Protein AF-A0A966DGB9-F1 (afdb_monomer_lite)

Structure (mmCIF, N/CA/C/O backbone):
data_AF-A0A966DGB9-F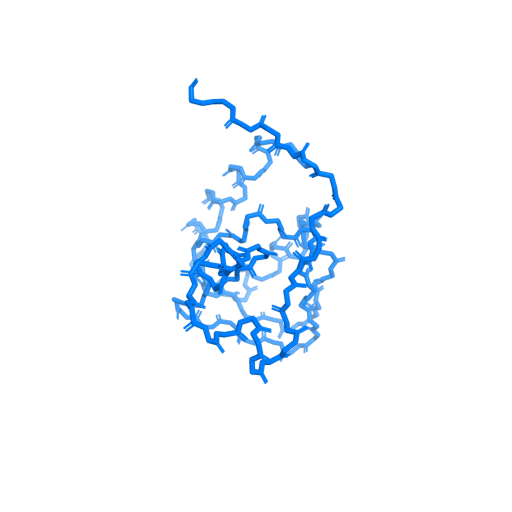1
#
_entry.id   AF-A0A966DGB9-F1
#
loop_
_atom_site.group_PDB
_atom_site.id
_atom_site.type_symbol
_atom_site.label_atom_id
_atom_site.label_alt_id
_atom_site.label_comp_id
_atom_site.label_asym_id
_atom_site.label_entity_id
_atom_site.label_seq_id
_atom_site.pdbx_PDB_ins_code
_atom_site.Cartn_x
_atom_site.Cartn_y
_atom_site.Cartn_z
_atom_site.occupancy
_atom_site.B_iso_or_equiv
_atom_site.auth_seq_id
_atom_site.auth_comp_id
_atom_site.auth_asym_id
_atom_site.auth_atom_id
_atom_site.pdbx_PDB_model_num
ATOM 1 N N . MET A 1 1 ? -5.026 14.772 -2.571 1.00 66.25 1 MET A N 1
ATOM 2 C CA . MET A 1 1 ? -4.469 14.341 -1.264 1.00 66.25 1 MET A CA 1
ATOM 3 C C . MET A 1 1 ? -3.398 15.321 -0.790 1.00 66.25 1 MET A C 1
ATOM 5 O O . MET A 1 1 ? -2.505 15.641 -1.563 1.00 66.25 1 MET A O 1
ATOM 9 N N . ASN A 1 2 ? -3.469 15.785 0.461 1.00 81.00 2 ASN A N 1
ATOM 10 C CA . ASN A 1 2 ? -2.575 16.830 0.981 1.00 81.00 2 ASN A CA 1
ATOM 11 C C . ASN A 1 2 ? -1.128 16.327 1.135 1.00 81.00 2 ASN A C 1
ATOM 13 O O . ASN A 1 2 ? -0.894 15.239 1.668 1.00 81.00 2 ASN A O 1
ATOM 17 N N . LYS A 1 3 ? -0.150 17.142 0.717 1.00 83.62 3 LYS A N 1
ATOM 18 C CA . LYS A 1 3 ? 1.288 16.804 0.752 1.00 83.62 3 LYS A CA 1
ATOM 19 C C . LYS A 1 3 ? 1.784 16.502 2.174 1.00 83.62 3 LYS A C 1
ATOM 21 O O . LYS A 1 3 ? 2.544 15.557 2.367 1.00 83.62 3 LYS A O 1
ATOM 26 N N . LEU A 1 4 ? 1.265 17.228 3.168 1.00 88.44 4 LEU A N 1
ATOM 27 C CA . LEU A 1 4 ? 1.553 17.007 4.589 1.00 88.44 4 LEU A CA 1
ATOM 28 C C . LEU A 1 4 ? 1.094 15.621 5.072 1.00 88.44 4 LEU A C 1
ATOM 30 O O . LEU A 1 4 ? 1.855 14.914 5.724 1.00 88.44 4 LEU A O 1
ATOM 34 N N . LYS A 1 5 ? -0.112 15.185 4.679 1.00 87.56 5 LYS A N 1
ATOM 35 C CA . LYS A 1 5 ? -0.643 13.859 5.033 1.00 87.56 5 LYS A CA 1
ATOM 36 C C . LYS A 1 5 ? 0.253 12.744 4.486 1.00 87.56 5 LYS A C 1
ATOM 38 O O . LYS A 1 5 ? 0.629 11.851 5.237 1.00 87.56 5 LYS A O 1
ATOM 43 N N . LYS A 1 6 ? 0.660 12.831 3.209 1.00 87.19 6 LYS A N 1
ATOM 44 C CA . LYS A 1 6 ? 1.611 11.875 2.601 1.00 87.19 6 LYS A CA 1
ATOM 45 C C . LYS A 1 6 ? 2.922 11.799 3.393 1.00 87.19 6 LYS A C 1
ATOM 47 O O . LYS A 1 6 ? 3.458 10.711 3.574 1.00 87.19 6 LYS A O 1
ATOM 52 N N . MET A 1 7 ? 3.434 12.937 3.860 1.00 90.25 7 MET A N 1
ATOM 53 C CA . MET A 1 7 ? 4.687 12.998 4.616 1.00 90.25 7 MET A CA 1
ATOM 54 C C . MET A 1 7 ? 4.570 12.329 5.990 1.00 90.25 7 MET A C 1
ATOM 56 O O . MET A 1 7 ? 5.415 11.508 6.333 1.00 90.25 7 MET A O 1
ATOM 60 N N . ILE A 1 8 ? 3.492 12.605 6.730 1.00 92.31 8 ILE A N 1
ATOM 61 C CA . ILE A 1 8 ? 3.228 11.982 8.036 1.00 92.31 8 ILE A CA 1
ATOM 62 C C . ILE A 1 8 ? 3.116 10.462 7.896 1.00 92.31 8 ILE A C 1
ATOM 64 O O . ILE A 1 8 ? 3.765 9.731 8.636 1.00 92.31 8 ILE A O 1
ATOM 68 N N . VAL A 1 9 ? 2.358 9.970 6.911 1.00 92.25 9 VAL A N 1
ATOM 69 C CA . VAL A 1 9 ? 2.204 8.520 6.709 1.00 92.25 9 VAL A CA 1
ATOM 70 C C . VAL A 1 9 ? 3.530 7.864 6.338 1.00 92.25 9 VAL A C 1
ATOM 72 O O . VAL A 1 9 ? 3.823 6.787 6.851 1.00 92.25 9 VAL A O 1
ATOM 75 N N . LYS A 1 10 ? 4.376 8.514 5.524 1.00 91.00 10 LYS A N 1
ATOM 76 C CA . LYS A 1 10 ? 5.738 8.021 5.262 1.00 91.00 10 LYS A CA 1
ATOM 77 C C . LYS A 1 10 ? 6.542 7.898 6.555 1.00 91.00 10 LYS A C 1
ATOM 79 O O . LYS A 1 10 ? 7.089 6.830 6.804 1.00 91.00 10 LYS A O 1
ATOM 84 N N . ILE A 1 11 ? 6.569 8.935 7.393 1.00 92.38 11 ILE A N 1
ATOM 85 C CA . ILE A 1 11 ? 7.282 8.910 8.684 1.00 92.38 11 ILE A CA 1
ATOM 86 C C . ILE A 1 11 ? 6.765 7.763 9.566 1.00 92.38 11 ILE A C 1
ATOM 88 O O . ILE A 1 11 ? 7.553 6.995 10.114 1.00 92.38 11 ILE A O 1
ATOM 92 N N . MET A 1 12 ? 5.448 7.572 9.633 1.00 92.19 12 MET A N 1
ATOM 93 C CA . MET A 1 12 ? 4.845 6.479 10.401 1.00 92.19 12 MET A CA 1
ATOM 94 C C . MET A 1 12 ? 5.175 5.097 9.818 1.00 92.19 12 MET A C 1
ATOM 96 O O . MET A 1 12 ? 5.435 4.162 10.571 1.00 92.19 12 MET A O 1
ATOM 100 N N . CYS A 1 13 ? 5.263 4.958 8.491 1.00 91.06 13 CYS A N 1
ATOM 101 C CA . CYS A 1 13 ? 5.727 3.724 7.846 1.00 91.06 13 CYS A CA 1
ATOM 102 C C . CYS A 1 13 ? 7.199 3.402 8.149 1.00 91.06 13 CYS A C 1
ATOM 104 O O . CYS A 1 13 ? 7.578 2.231 8.084 1.00 91.06 13 CYS A O 1
ATOM 106 N N . TYR A 1 14 ? 8.021 4.407 8.468 1.00 90.00 14 TYR A N 1
ATOM 107 C CA . TYR A 1 14 ? 9.379 4.203 8.979 1.00 90.00 14 TYR A CA 1
ATOM 108 C C . TYR A 1 14 ? 9.387 3.813 10.463 1.00 90.00 14 TYR A C 1
ATOM 110 O O . TYR A 1 14 ? 10.184 2.964 10.852 1.00 90.00 14 TYR A O 1
ATOM 118 N N . ALA A 1 15 ? 8.498 4.389 11.278 1.00 92.25 15 ALA A N 1
ATOM 119 C CA . ALA A 1 15 ? 8.420 4.110 12.714 1.00 92.25 15 ALA A CA 1
ATOM 120 C C . ALA A 1 15 ? 7.828 2.724 13.036 1.00 92.25 15 ALA A C 1
ATOM 122 O O . ALA A 1 15 ? 8.251 2.060 13.981 1.00 92.25 15 ALA A O 1
ATOM 123 N N . ILE A 1 16 ? 6.847 2.264 12.255 1.00 92.88 16 ILE A N 1
ATOM 124 C CA . ILE A 1 16 ? 6.194 0.970 12.470 1.00 92.88 16 ILE A CA 1
ATOM 125 C C . ILE A 1 16 ? 7.047 -0.138 11.839 1.00 92.88 16 ILE A C 1
ATOM 127 O O . ILE A 1 16 ? 7.116 -0.268 10.618 1.00 92.88 16 ILE A O 1
ATOM 131 N N . HIS A 1 17 ? 7.678 -0.972 12.666 1.00 89.12 17 HIS A N 1
ATOM 132 C CA . HIS A 1 17 ? 8.505 -2.082 12.177 1.00 89.12 17 HIS A CA 1
ATOM 133 C C . HIS A 1 17 ? 7.679 -3.308 11.742 1.00 89.12 17 HIS A C 1
ATOM 135 O O . HIS A 1 17 ? 7.995 -3.953 10.747 1.00 89.12 17 HIS A O 1
ATOM 141 N N . ASN A 1 18 ? 6.597 -3.623 12.461 1.00 93.44 18 ASN A N 1
ATOM 142 C CA . ASN A 1 18 ? 5.758 -4.789 12.172 1.00 93.44 18 ASN A CA 1
ATOM 143 C C . ASN A 1 18 ? 4.904 -4.561 10.908 1.00 93.44 18 ASN A C 1
ATOM 145 O O . ASN A 1 18 ? 4.114 -3.617 10.855 1.00 93.44 18 ASN A O 1
ATOM 149 N N . GLY A 1 19 ? 5.037 -5.444 9.911 1.00 92.81 19 GLY A N 1
ATOM 150 C CA . GLY A 1 19 ? 4.356 -5.316 8.619 1.00 92.81 19 GLY A CA 1
ATOM 151 C C . GLY A 1 19 ? 2.832 -5.470 8.666 1.00 92.81 19 GLY A C 1
ATOM 152 O O . GLY A 1 19 ? 2.146 -4.827 7.874 1.00 92.81 19 GLY A O 1
ATOM 153 N N . PHE A 1 20 ? 2.288 -6.235 9.617 1.00 95.56 20 PHE A N 1
ATOM 154 C CA . PHE A 1 20 ? 0.836 -6.348 9.814 1.00 95.56 20 PHE A CA 1
ATOM 155 C C . PHE A 1 20 ? 0.262 -5.063 10.414 1.00 95.56 20 PHE A C 1
ATOM 157 O O . PHE A 1 20 ? -0.649 -4.465 9.849 1.00 95.56 20 PHE A O 1
ATOM 164 N N . LYS A 1 21 ? 0.885 -4.546 11.482 1.00 95.69 21 LYS A N 1
ATOM 165 C CA . LYS A 1 21 ? 0.489 -3.255 12.082 1.00 95.69 21 LYS A CA 1
ATOM 166 C C . LYS A 1 21 ? 0.614 -2.101 11.089 1.00 95.69 21 LYS A C 1
ATOM 168 O O . LYS A 1 21 ? -0.166 -1.154 11.115 1.00 95.69 21 LYS A O 1
ATOM 173 N N . LYS A 1 22 ? 1.611 -2.166 10.204 1.00 95.44 22 LYS A N 1
ATOM 174 C CA . LYS A 1 22 ? 1.793 -1.178 9.139 1.00 95.44 22 LYS A CA 1
ATOM 175 C C . LYS A 1 22 ? 0.665 -1.251 8.115 1.00 95.44 22 LYS A C 1
ATOM 177 O O . LYS A 1 22 ? 0.164 -0.206 7.716 1.00 95.44 22 LYS A O 1
ATOM 182 N N . ALA A 1 23 ? 0.244 -2.450 7.723 1.00 95.31 23 ALA A N 1
ATOM 183 C CA . ALA A 1 23 ? -0.888 -2.639 6.824 1.00 95.31 23 ALA A CA 1
ATOM 184 C C . ALA A 1 23 ? -2.202 -2.125 7.441 1.00 95.31 23 ALA A C 1
ATOM 186 O O . ALA A 1 23 ? -2.917 -1.369 6.789 1.00 95.31 23 ALA A O 1
ATOM 187 N N . GLU A 1 24 ? -2.470 -2.426 8.715 1.00 95.50 24 GLU A N 1
ATOM 188 C CA . GLU A 1 24 ? -3.627 -1.886 9.453 1.00 95.50 24 GLU A CA 1
ATOM 189 C C . GLU A 1 24 ? -3.600 -0.353 9.518 1.00 95.50 24 GLU A C 1
ATOM 191 O O . GLU A 1 24 ? -4.599 0.321 9.247 1.00 95.50 24 GLU A O 1
ATOM 196 N N . TYR A 1 25 ? -2.431 0.221 9.817 1.00 95.50 25 TYR A N 1
ATOM 197 C CA . TYR A 1 25 ? -2.241 1.666 9.805 1.00 95.50 25 TYR A CA 1
ATOM 198 C C . TYR A 1 25 ? -2.531 2.256 8.419 1.00 95.50 25 TYR A C 1
ATOM 200 O O . TYR A 1 25 ? -3.298 3.214 8.305 1.00 95.50 25 TYR A O 1
ATOM 208 N N . LEU A 1 26 ? -1.982 1.674 7.352 1.00 94.31 26 LEU A N 1
ATOM 209 C CA . LEU A 1 26 ? -2.224 2.127 5.983 1.00 94.31 26 LEU A CA 1
ATOM 210 C C . LEU A 1 26 ? -3.702 2.034 5.592 1.00 94.31 26 LEU A C 1
ATOM 212 O O . LEU A 1 26 ? -4.218 2.996 5.013 1.00 94.31 26 LEU A O 1
ATOM 216 N N . ALA A 1 27 ? -4.400 0.966 5.981 1.00 94.56 27 ALA A N 1
ATOM 217 C CA . ALA A 1 27 ? -5.842 0.833 5.796 1.00 94.56 27 ALA A CA 1
ATOM 218 C C . ALA A 1 27 ? -6.605 1.976 6.493 1.00 94.56 27 ALA A C 1
ATOM 220 O O . ALA A 1 27 ? -7.429 2.654 5.872 1.00 94.56 27 ALA A O 1
ATOM 221 N N . SER A 1 28 ? -6.254 2.284 7.749 1.00 93.88 28 SER A N 1
ATOM 222 C CA . SER A 1 28 ? -6.885 3.365 8.524 1.00 93.88 28 SER A CA 1
ATOM 223 C C . SER A 1 28 ? -6.682 4.760 7.917 1.00 93.88 28 SER A C 1
ATOM 225 O O . SER A 1 28 ? -7.538 5.637 8.051 1.00 93.88 28 SER A O 1
ATOM 227 N N . THR A 1 29 ? -5.574 4.981 7.201 1.00 92.31 29 THR A N 1
ATOM 228 C CA . THR A 1 29 ? -5.257 6.295 6.619 1.00 92.31 29 THR A CA 1
ATOM 229 C C . THR A 1 29 ? -6.155 6.662 5.434 1.00 92.31 29 THR A C 1
ATOM 231 O O . THR A 1 29 ? -6.199 7.843 5.055 1.00 92.31 29 THR A O 1
ATOM 234 N N . LYS A 1 30 ? -6.858 5.677 4.847 1.00 90.56 30 LYS A N 1
ATOM 235 C CA . LYS A 1 30 ? -7.684 5.811 3.632 1.00 90.56 30 LYS A CA 1
ATOM 236 C C . LYS A 1 30 ? -6.932 6.508 2.487 1.00 90.56 30 LYS A C 1
ATOM 238 O O . LYS A 1 30 ? -7.454 7.420 1.849 1.00 90.56 30 LYS A O 1
ATOM 243 N N . MET A 1 31 ? -5.650 6.172 2.315 1.00 90.00 31 MET A N 1
ATOM 244 C CA . MET A 1 31 ? -4.810 6.714 1.235 1.00 90.00 31 MET A CA 1
ATOM 245 C C . MET A 1 31 ? -4.903 5.907 -0.054 1.00 90.00 31 MET A C 1
ATOM 247 O O . MET A 1 31 ? -4.751 6.475 -1.132 1.00 90.00 31 MET A O 1
ATOM 251 N N . PHE A 1 32 ? -5.111 4.601 0.077 1.00 92.56 32 PHE A N 1
ATOM 252 C CA . PHE A 1 32 ? -5.338 3.705 -1.044 1.00 92.56 32 PHE A CA 1
ATOM 253 C C . PHE A 1 32 ? -6.787 3.793 -1.510 1.00 92.56 32 PHE A C 1
ATOM 255 O O . PHE A 1 32 ? -7.664 4.157 -0.723 1.00 92.56 32 PHE A O 1
ATOM 262 N N . LYS A 1 33 ? -7.041 3.445 -2.774 1.00 92.19 33 LYS A N 1
ATOM 263 C CA . LYS A 1 33 ? -8.411 3.375 -3.300 1.00 92.19 33 LYS A CA 1
ATOM 264 C C . LYS A 1 33 ? -9.229 2.312 -2.570 1.00 92.19 33 LYS A C 1
ATOM 266 O O . LYS A 1 33 ? -10.366 2.564 -2.183 1.00 92.19 33 LYS A O 1
ATOM 271 N N . ALA A 1 34 ? -8.607 1.161 -2.337 1.00 92.69 34 ALA A N 1
ATOM 272 C CA . ALA A 1 34 ? -9.106 0.094 -1.485 1.00 92.69 34 ALA A CA 1
ATOM 273 C C . ALA A 1 34 ? -7.928 -0.566 -0.761 1.00 92.69 34 ALA A C 1
ATOM 275 O O . ALA A 1 34 ? -6.831 -0.664 -1.316 1.00 92.69 34 ALA A O 1
ATOM 276 N N . PHE A 1 35 ? -8.153 -0.996 0.478 1.00 95.38 35 PHE A N 1
ATOM 277 C CA . PHE A 1 35 ? -7.175 -1.747 1.257 1.00 95.38 35 PHE A CA 1
ATOM 278 C C . PHE A 1 35 ? -7.907 -2.814 2.071 1.00 95.38 35 PHE A C 1
ATOM 280 O O . PHE A 1 35 ? -8.713 -2.479 2.938 1.00 95.38 35 PHE A O 1
ATOM 287 N N . GLY A 1 36 ? -7.673 -4.078 1.730 1.00 93.88 36 GLY A N 1
ATOM 288 C CA . GLY A 1 36 ? -8.354 -5.226 2.312 1.00 93.88 36 GLY A CA 1
ATOM 289 C C . GLY A 1 36 ? -7.833 -5.638 3.687 1.00 93.88 36 GLY A C 1
ATOM 290 O O . GLY A 1 36 ? -6.879 -5.079 4.232 1.00 93.88 36 GLY A O 1
ATOM 291 N N . GLU A 1 37 ? -8.466 -6.663 4.238 1.00 95.00 37 GLU A N 1
ATOM 292 C CA . GLU A 1 37 ? -8.137 -7.242 5.541 1.00 95.00 37 GLU A CA 1
ATOM 293 C C . GLU A 1 37 ? -7.017 -8.289 5.440 1.00 95.00 37 GLU A C 1
ATOM 295 O O . GLU A 1 37 ? -6.733 -8.821 4.366 1.00 95.00 37 GLU A O 1
ATOM 300 N N . ASN A 1 38 ? -6.378 -8.601 6.573 1.00 95.62 38 ASN A N 1
ATOM 301 C CA . ASN A 1 38 ? -5.289 -9.582 6.675 1.00 95.62 38 ASN A CA 1
ATOM 302 C C . ASN A 1 38 ? -4.121 -9.337 5.696 1.00 95.62 38 ASN A C 1
ATOM 304 O O . ASN A 1 38 ? -3.596 -10.263 5.079 1.00 95.62 38 ASN A O 1
ATOM 308 N N . CYS A 1 39 ? -3.729 -8.076 5.516 1.00 96.31 39 CYS A N 1
ATOM 309 C CA . CYS A 1 39 ? -2.622 -7.719 4.635 1.00 96.31 39 CYS A CA 1
ATOM 310 C C . CYS A 1 39 ? -1.299 -7.579 5.398 1.00 96.31 39 CYS A C 1
ATOM 312 O O . CYS A 1 39 ? -1.269 -7.214 6.574 1.00 96.31 39 CYS A O 1
ATOM 314 N N . PHE A 1 40 ? -0.186 -7.791 4.698 1.00 96.00 40 PHE A N 1
ATOM 315 C CA . PHE A 1 40 ? 1.164 -7.543 5.204 1.00 96.00 40 PHE A CA 1
ATOM 316 C C . PHE A 1 40 ? 1.864 -6.506 4.329 1.00 96.00 40 PHE A C 1
ATOM 318 O O . PHE A 1 40 ? 1.944 -6.674 3.114 1.00 96.00 40 PHE A O 1
ATOM 325 N N . TRP A 1 41 ? 2.399 -5.444 4.937 1.00 95.50 41 TRP A N 1
ATOM 326 C CA . TRP A 1 41 ? 3.093 -4.381 4.212 1.00 95.50 41 TRP A CA 1
ATOM 327 C C . TRP A 1 41 ? 4.514 -4.192 4.737 1.00 95.50 41 TRP A C 1
ATOM 329 O O . TRP A 1 41 ? 4.725 -3.658 5.828 1.00 95.50 41 TRP A O 1
ATOM 339 N N . HIS A 1 42 ? 5.509 -4.572 3.941 1.00 93.50 42 HIS A N 1
ATOM 340 C CA . HIS A 1 42 ? 6.913 -4.282 4.228 1.00 93.50 42 HIS A CA 1
ATOM 341 C C . HIS A 1 42 ? 7.467 -2.985 3.597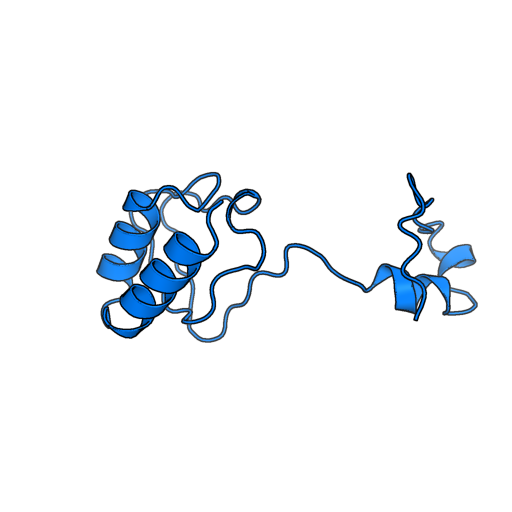 1.00 93.50 42 HIS A C 1
ATOM 343 O O . HIS A 1 42 ? 8.301 -2.343 4.251 1.00 93.50 42 HIS A O 1
ATOM 349 N N . PRO A 1 43 ? 7.052 -2.548 2.384 1.00 91.50 43 PRO A N 1
ATOM 350 C CA . PRO A 1 43 ? 7.700 -1.433 1.695 1.00 91.50 43 PRO A CA 1
ATOM 351 C C . PRO A 1 43 ? 7.758 -0.137 2.506 1.00 91.50 43 PRO A C 1
ATOM 353 O O . PRO A 1 43 ? 6.822 0.244 3.210 1.00 91.50 43 PRO A O 1
ATOM 356 N N . ARG A 1 44 ? 8.876 0.580 2.374 1.00 86.38 44 ARG A N 1
ATOM 357 C CA . ARG A 1 44 ? 9.081 1.903 2.994 1.00 86.38 44 ARG A CA 1
ATOM 358 C C . ARG A 1 44 ? 8.633 3.046 2.087 1.00 86.38 44 ARG A C 1
ATOM 360 O O . ARG A 1 44 ? 8.289 4.127 2.561 1.00 86.38 44 ARG A O 1
ATOM 367 N N . ILE A 1 45 ? 8.635 2.799 0.782 1.00 86.19 45 ILE A N 1
ATOM 368 C CA . ILE A 1 45 ? 8.275 3.774 -0.236 1.00 86.19 45 ILE A CA 1
ATOM 369 C C . ILE A 1 45 ? 6.796 3.581 -0.563 1.00 86.19 45 ILE A C 1
ATOM 371 O O . ILE A 1 45 ? 6.371 2.500 -0.960 1.00 86.19 45 ILE A O 1
ATOM 375 N N . LEU A 1 46 ? 6.009 4.639 -0.371 1.00 89.31 46 LEU A N 1
ATOM 376 C CA . LEU A 1 46 ? 4.619 4.670 -0.818 1.00 89.31 46 LEU A CA 1
ATOM 377 C C . LEU A 1 46 ? 4.551 4.962 -2.326 1.00 89.31 46 LEU A C 1
ATOM 379 O O . LEU A 1 46 ? 5.387 5.735 -2.808 1.00 89.31 46 LEU A O 1
ATOM 383 N N . PRO A 1 47 ? 3.539 4.430 -3.038 1.00 88.12 47 PRO A N 1
ATOM 384 C CA . PRO A 1 47 ? 3.293 4.768 -4.438 1.00 88.12 47 PRO A CA 1
ATOM 385 C C . PRO A 1 47 ? 3.143 6.285 -4.626 1.00 88.12 47 PRO A C 1
ATOM 387 O O . PRO A 1 47 ? 2.723 6.999 -3.707 1.00 88.12 47 PRO A O 1
ATOM 390 N N . SER A 1 48 ? 3.440 6.788 -5.825 1.00 86.88 48 SER A N 1
ATOM 391 C CA . SER A 1 48 ? 3.242 8.208 -6.158 1.00 86.88 48 SER A CA 1
ATOM 392 C C . SER A 1 48 ? 1.767 8.619 -6.051 1.00 86.88 48 SER A C 1
ATOM 394 O O . SER A 1 48 ? 1.456 9.656 -5.447 1.00 86.88 48 SER A O 1
ATOM 396 N N . GLU A 1 49 ? 0.863 7.763 -6.535 1.00 86.94 49 GLU A N 1
ATOM 397 C CA . GLU A 1 49 ? -0.594 7.931 -6.469 1.00 86.94 49 GLU A CA 1
ATOM 398 C C . GLU A 1 49 ? -1.278 6.708 -5.827 1.00 86.94 49 GLU A C 1
ATOM 400 O O . GLU A 1 49 ? -1.882 5.877 -6.511 1.00 86.94 49 GLU A O 1
ATOM 405 N N . PRO A 1 50 ? -1.210 6.549 -4.499 1.00 88.44 50 PRO A N 1
ATOM 406 C CA . PRO A 1 50 ? -1.853 5.417 -3.833 1.00 88.44 50 PRO A CA 1
ATOM 407 C C . PRO A 1 50 ? -3.378 5.401 -4.044 1.00 88.44 50 PRO A C 1
ATOM 409 O O . PRO A 1 50 ? -3.974 4.330 -4.024 1.00 88.44 50 PRO A O 1
ATOM 412 N N . GLU A 1 51 ? -4.004 6.539 -4.356 1.00 89.69 51 GLU A N 1
ATOM 413 C CA . GLU A 1 51 ? -5.423 6.647 -4.723 1.00 89.69 51 GLU A CA 1
ATOM 414 C C . GLU A 1 51 ? -5.827 5.882 -6.000 1.00 89.69 51 GLU A C 1
ATOM 416 O O . GLU A 1 51 ? -7.016 5.790 -6.299 1.00 89.69 51 GLU A O 1
ATOM 421 N N . ARG A 1 52 ? -4.868 5.348 -6.767 1.00 87.75 52 ARG A N 1
ATOM 422 C CA . ARG A 1 52 ? -5.116 4.474 -7.928 1.00 87.75 52 ARG A CA 1
ATOM 423 C C . ARG A 1 52 ? -4.834 3.001 -7.651 1.00 87.75 52 ARG A C 1
ATOM 425 O O . ARG A 1 52 ? -5.085 2.169 -8.514 1.00 87.75 52 ARG A O 1
ATOM 432 N N . VAL A 1 53 ? -4.299 2.687 -6.475 1.00 90.38 53 VAL A N 1
ATOM 433 C CA . VAL A 1 53 ? -3.906 1.333 -6.092 1.00 90.38 53 VAL A CA 1
ATOM 434 C C . VAL A 1 53 ? -4.982 0.734 -5.193 1.00 90.38 53 VAL A C 1
ATOM 436 O O . VAL A 1 53 ? -5.397 1.342 -4.202 1.00 90.38 53 VAL A O 1
ATOM 439 N N . GLU A 1 54 ? -5.414 -0.470 -5.547 1.00 93.69 54 GLU A N 1
ATOM 440 C CA . GLU A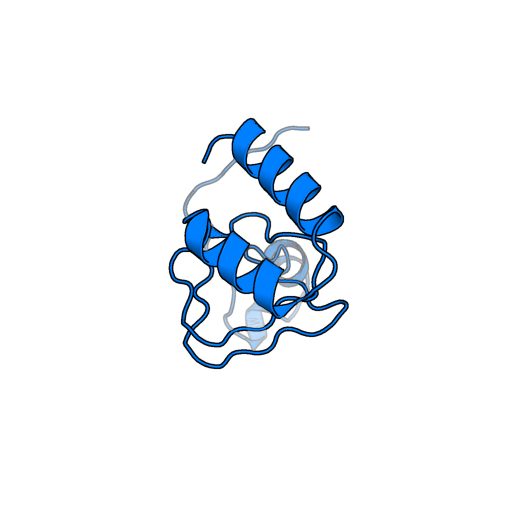 1 54 ? -6.346 -1.289 -4.777 1.00 93.69 54 GLU A CA 1
ATOM 441 C C . GLU A 1 54 ? -5.610 -2.530 -4.275 1.00 93.69 54 GLU A C 1
ATOM 443 O O . GLU A 1 54 ? -5.061 -3.303 -5.060 1.00 93.69 54 GLU A O 1
ATOM 448 N N . ILE A 1 55 ? -5.572 -2.701 -2.955 1.00 94.94 55 ILE A N 1
ATOM 449 C CA . ILE A 1 55 ? -5.079 -3.912 -2.301 1.00 94.94 55 ILE A CA 1
ATOM 450 C C . ILE A 1 55 ? -6.300 -4.665 -1.771 1.00 94.94 55 ILE A C 1
ATOM 452 O O . ILE A 1 55 ? -7.086 -4.100 -1.012 1.00 94.94 55 ILE A O 1
ATOM 456 N N . HIS A 1 56 ? -6.468 -5.925 -2.165 1.00 94.75 56 HIS A N 1
ATOM 457 C CA . HIS A 1 56 ? -7.567 -6.782 -1.705 1.00 94.75 56 HIS A CA 1
ATOM 458 C C . HIS A 1 56 ? -7.194 -7.562 -0.434 1.00 94.75 56 HIS A C 1
ATOM 460 O O . HIS A 1 56 ? -6.124 -7.365 0.135 1.00 94.75 56 HIS A O 1
ATOM 466 N N . ASN A 1 57 ? -8.095 -8.425 0.038 1.00 96.56 57 ASN A N 1
ATOM 467 C CA . ASN A 1 57 ? -7.896 -9.214 1.254 1.00 96.56 57 ASN A CA 1
ATOM 468 C C . ASN A 1 57 ? -6.757 -10.233 1.096 1.00 96.56 57 ASN A C 1
ATOM 470 O O . ASN A 1 57 ? -6.576 -10.803 0.021 1.00 96.56 57 ASN A O 1
ATOM 474 N N . ASN A 1 58 ? -6.062 -10.525 2.198 1.00 95.62 58 ASN A N 1
ATOM 475 C CA . ASN A 1 58 ? -5.036 -11.565 2.291 1.00 95.62 58 ASN A CA 1
ATOM 476 C C . ASN A 1 58 ? -3.843 -11.364 1.336 1.00 95.62 58 ASN A C 1
ATOM 478 O O . ASN A 1 58 ? -3.349 -12.311 0.721 1.00 95.62 58 ASN A O 1
ATOM 482 N N . VAL A 1 59 ? -3.383 -10.120 1.192 1.00 95.81 59 VAL A N 1
ATOM 483 C CA . VAL A 1 59 ? -2.255 -9.770 0.321 1.00 95.81 59 VAL A CA 1
ATOM 484 C C . VAL A 1 59 ? -1.002 -9.495 1.150 1.00 95.81 59 VAL A C 1
ATOM 486 O O . VAL A 1 59 ? -1.006 -8.657 2.052 1.00 95.81 59 VAL A O 1
ATOM 489 N N . ALA A 1 60 ? 0.102 -10.164 0.813 1.00 95.56 60 ALA A N 1
ATOM 490 C CA . ALA A 1 60 ? 1.404 -9.935 1.430 1.00 95.56 60 ALA A CA 1
ATOM 491 C C . ALA A 1 60 ? 2.365 -9.244 0.459 1.00 95.56 60 ALA A C 1
ATOM 493 O O . ALA A 1 60 ? 2.639 -9.741 -0.631 1.00 95.56 60 ALA A O 1
ATOM 494 N N . ILE A 1 61 ? 2.892 -8.096 0.875 1.00 95.44 61 ILE A N 1
ATOM 495 C CA . ILE A 1 61 ? 3.785 -7.259 0.079 1.00 95.44 61 ILE A CA 1
ATOM 496 C C . ILE A 1 61 ? 5.153 -7.265 0.747 1.00 95.44 61 ILE A C 1
ATOM 498 O O . ILE A 1 61 ? 5.342 -6.727 1.844 1.00 95.44 61 ILE A O 1
ATOM 502 N N . ALA A 1 62 ? 6.095 -7.915 0.071 1.00 92.75 62 ALA A N 1
ATOM 503 C CA . ALA A 1 62 ? 7.444 -8.145 0.555 1.00 92.75 62 ALA A CA 1
ATOM 504 C C . ALA A 1 62 ? 8.326 -6.887 0.494 1.00 92.75 62 ALA A C 1
ATOM 506 O O . ALA A 1 62 ? 7.938 -5.822 0.003 1.00 92.75 62 ALA A O 1
ATOM 507 N N . THR A 1 63 ? 9.535 -7.018 1.034 1.00 88.88 63 THR A N 1
ATOM 508 C CA . THR A 1 63 ? 10.583 -6.000 0.952 1.00 88.88 63 THR A CA 1
ATOM 509 C C . THR A 1 63 ? 10.907 -5.682 -0.502 1.00 88.88 63 THR A C 1
ATOM 511 O O . THR A 1 63 ? 10.936 -6.576 -1.337 1.00 88.88 63 THR A O 1
ATOM 514 N N . ASP A 1 64 ? 11.177 -4.407 -0.776 1.00 88.31 64 ASP A N 1
ATOM 515 C CA . ASP A 1 64 ? 11.606 -3.912 -2.092 1.00 88.31 64 ASP A CA 1
ATOM 516 C C . ASP A 1 64 ? 10.574 -4.051 -3.226 1.00 88.31 64 ASP A C 1
ATOM 518 O O . ASP A 1 64 ? 10.872 -3.831 -4.396 1.00 88.31 64 ASP A O 1
ATOM 522 N N . VAL A 1 65 ? 9.313 -4.333 -2.885 1.00 89.88 65 VAL A N 1
ATOM 523 C CA . VAL A 1 65 ? 8.199 -4.184 -3.825 1.00 89.88 65 VAL A CA 1
ATOM 524 C C . VAL A 1 65 ? 7.861 -2.703 -3.981 1.00 89.88 65 VAL A C 1
ATOM 526 O O . VAL A 1 65 ? 7.630 -1.994 -2.996 1.00 89.88 65 VAL A O 1
ATOM 529 N N . TYR A 1 66 ? 7.787 -2.248 -5.230 1.00 88.81 66 TYR A N 1
ATOM 530 C CA . TYR A 1 66 ? 7.418 -0.883 -5.584 1.00 88.81 66 TYR A CA 1
ATOM 531 C C . TYR A 1 66 ? 6.240 -0.862 -6.563 1.00 88.81 66 TYR A C 1
ATOM 533 O O . TYR A 1 66 ? 6.192 -1.630 -7.521 1.00 88.81 66 TYR A O 1
ATOM 541 N N . PHE A 1 67 ? 5.290 0.043 -6.321 1.00 87.31 67 PHE A N 1
ATOM 542 C CA . PHE A 1 67 ? 4.115 0.240 -7.167 1.00 87.31 67 PHE A CA 1
ATOM 543 C C . PHE A 1 67 ? 4.306 1.481 -8.048 1.00 87.31 67 PHE A C 1
ATOM 545 O O . PHE A 1 67 ? 4.282 2.613 -7.554 1.00 87.31 67 PHE A O 1
ATOM 552 N N . CYS A 1 68 ? 4.451 1.268 -9.356 1.00 81.88 68 CYS A N 1
ATOM 553 C CA . CYS A 1 68 ? 4.508 2.322 -10.369 1.00 81.88 68 CYS A CA 1
ATOM 554 C C . CYS A 1 68 ? 3.097 2.608 -10.906 1.00 81.88 68 CYS A C 1
ATOM 556 O O . CYS A 1 68 ? 2.539 1.775 -11.612 1.00 81.88 68 CYS A O 1
ATOM 558 N N . THR A 1 69 ? 2.512 3.769 -10.600 1.00 74.88 69 THR A N 1
ATOM 559 C CA . THR A 1 69 ? 1.171 4.147 -11.106 1.00 74.88 69 THR A CA 1
ATOM 560 C C . THR A 1 69 ? 1.207 4.871 -12.451 1.00 74.88 69 THR A C 1
ATOM 562 O O . THR A 1 69 ? 0.204 4.925 -13.158 1.00 74.88 69 THR A O 1
ATOM 565 N N . HIS A 1 70 ? 2.375 5.394 -12.820 1.00 71.00 70 HIS A N 1
ATOM 566 C CA . HIS A 1 70 ? 2.648 5.986 -14.120 1.00 71.00 70 HIS A CA 1
ATOM 567 C C . HIS A 1 70 ? 3.966 5.428 -14.638 1.00 71.00 70 HIS A C 1
ATOM 569 O O . HIS A 1 70 ? 4.998 5.596 -13.980 1.00 71.00 70 HIS A O 1
ATOM 575 N N . ASP A 1 71 ? 3.951 4.788 -15.801 1.00 64.88 71 ASP A N 1
ATOM 576 C CA . ASP A 1 71 ? 5.165 4.429 -16.513 1.00 64.88 71 ASP A CA 1
ATOM 577 C C . ASP A 1 71 ? 5.426 5.418 -17.661 1.00 64.88 71 ASP A C 1
ATOM 579 O O . ASP A 1 71 ? 4.587 5.733 -18.505 1.00 64.88 71 ASP A O 1
ATOM 583 N N . ILE A 1 72 ? 6.647 5.944 -17.702 1.00 65.81 72 ILE A N 1
ATOM 584 C CA . ILE A 1 72 ? 7.106 6.821 -18.790 1.00 65.81 72 ILE A CA 1
ATOM 585 C C . ILE A 1 72 ? 7.569 6.025 -20.014 1.00 65.81 72 ILE A C 1
ATOM 587 O O . ILE A 1 72 ? 8.146 6.596 -20.937 1.00 65.81 72 ILE A O 1
ATOM 591 N N . ASN A 1 73 ? 7.315 4.712 -20.040 1.00 63.41 73 ASN A N 1
ATOM 592 C CA . ASN A 1 73 ? 7.720 3.826 -21.129 1.00 63.41 73 ASN A CA 1
ATOM 593 C C . ASN A 1 73 ? 7.236 4.347 -22.483 1.00 63.41 73 ASN A C 1
ATOM 595 O O . ASN A 1 73 ? 7.955 4.232 -23.468 1.00 63.41 73 ASN A O 1
ATOM 599 N N . HIS A 1 74 ? 6.075 5.007 -22.522 1.00 62.47 74 HIS A N 1
ATOM 600 C CA . HIS A 1 74 ? 5.552 5.647 -23.726 1.00 62.47 74 HIS A CA 1
ATOM 601 C C . HIS A 1 74 ? 6.539 6.640 -24.378 1.00 62.47 74 HIS A C 1
ATOM 603 O O . HIS A 1 74 ? 6.594 6.715 -25.600 1.00 62.47 74 HIS A O 1
ATOM 609 N N . ILE A 1 75 ? 7.365 7.359 -23.606 1.00 67.31 75 ILE A N 1
ATOM 610 C CA . ILE A 1 75 ? 8.365 8.308 -24.133 1.00 67.31 75 ILE A CA 1
ATOM 611 C C . ILE A 1 75 ? 9.495 7.568 -24.859 1.00 67.31 75 ILE A C 1
ATOM 613 O O . ILE A 1 75 ? 9.972 8.011 -25.901 1.00 67.31 75 ILE A O 1
ATOM 617 N N . VAL A 1 76 ? 9.922 6.427 -24.320 1.00 66.94 76 VAL A N 1
ATOM 618 C CA . VAL A 1 76 ? 11.006 5.617 -24.891 1.00 66.94 76 VAL A CA 1
ATOM 619 C C . VAL A 1 76 ? 10.499 4.807 -26.085 1.00 66.94 76 VAL A C 1
ATOM 621 O O . VAL A 1 76 ? 11.122 4.796 -27.144 1.00 66.94 76 VAL A O 1
ATOM 624 N N . LEU A 1 77 ? 9.337 4.169 -25.941 1.00 67.25 77 LEU A N 1
ATOM 625 C CA . LEU A 1 77 ? 8.749 3.278 -26.940 1.00 67.25 77 LEU A CA 1
ATOM 626 C C . LEU A 1 77 ? 8.264 4.021 -28.191 1.00 67.25 77 LEU A C 1
ATOM 628 O O . LEU A 1 77 ? 8.384 3.486 -29.291 1.00 67.25 77 LEU A O 1
ATOM 632 N N . ASN A 1 78 ? 7.804 5.270 -28.056 1.00 67.44 78 ASN A N 1
ATOM 633 C CA . ASN A 1 78 ? 7.468 6.109 -29.210 1.00 67.44 78 ASN A CA 1
ATOM 634 C C . ASN A 1 78 ? 8.701 6.528 -30.032 1.00 67.44 78 ASN A C 1
ATOM 636 O O . ASN A 1 78 ? 8.565 6.812 -31.218 1.00 67.44 78 ASN A O 1
ATOM 640 N N . ASN 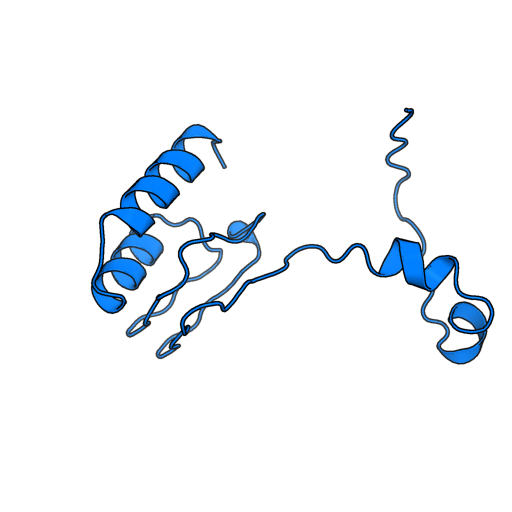A 1 79 ? 9.894 6.548 -29.427 1.00 68.25 79 ASN A N 1
ATOM 641 C CA . ASN A 1 79 ? 11.150 6.907 -30.095 1.00 68.25 79 ASN A CA 1
ATOM 642 C C . ASN A 1 79 ? 11.931 5.686 -30.613 1.00 68.25 79 ASN A C 1
ATOM 644 O O . ASN A 1 79 ? 13.035 5.843 -31.133 1.00 68.25 79 ASN A O 1
ATOM 648 N N . CYS A 1 80 ? 11.392 4.469 -30.475 1.00 67.94 80 CYS A N 1
ATOM 649 C CA . CYS A 1 80 ? 12.042 3.248 -30.941 1.00 67.94 80 CYS A CA 1
ATOM 650 C C . CYS A 1 80 ? 11.536 2.875 -32.352 1.00 67.94 80 CYS A C 1
ATOM 652 O O . CYS A 1 80 ? 10.392 2.415 -32.487 1.00 67.94 80 CYS A O 1
ATOM 654 N N . PRO A 1 81 ? 12.343 3.066 -33.419 1.00 64.19 81 PRO A N 1
ATOM 655 C CA . PRO A 1 81 ? 11.933 2.719 -34.776 1.00 64.19 81 PRO A CA 1
ATOM 656 C C . PRO A 1 81 ? 11.639 1.213 -34.874 1.00 64.19 81 PRO A C 1
ATOM 658 O O . PRO A 1 81 ? 12.464 0.379 -34.511 1.00 64.19 81 PRO A O 1
ATOM 661 N N . GLY A 1 82 ? 10.429 0.871 -35.325 1.00 65.25 82 GLY A N 1
ATOM 662 C CA . GLY A 1 82 ? 9.936 -0.507 -35.456 1.00 65.25 82 GLY A CA 1
ATOM 663 C C . GLY A 1 82 ? 8.992 -0.982 -34.342 1.00 65.25 82 GLY A C 1
ATOM 664 O O . GLY A 1 82 ? 8.244 -1.936 -34.561 1.00 65.25 82 GLY A O 1
ATOM 665 N N . TYR A 1 83 ? 8.939 -0.315 -33.181 1.00 65.88 83 TYR A N 1
ATOM 666 C CA . TYR A 1 83 ? 7.978 -0.667 -32.122 1.00 65.88 83 TYR A CA 1
ATOM 667 C C . TYR A 1 83 ? 6.547 -0.232 -32.485 1.00 65.88 83 TYR A C 1
ATOM 669 O O . TYR A 1 83 ? 5.607 -1.026 -32.416 1.00 65.88 83 TYR A O 1
ATOM 677 N N . VAL A 1 84 ? 6.393 1.012 -32.953 1.00 62.16 84 VAL A N 1
ATOM 678 C CA . VAL A 1 84 ? 5.090 1.601 -33.315 1.00 62.16 84 VAL A CA 1
ATOM 679 C C . VAL A 1 84 ? 4.436 0.862 -34.493 1.00 62.16 84 VAL A C 1
ATOM 681 O O . VAL A 1 84 ? 3.234 0.604 -34.466 1.00 62.16 84 VAL A O 1
ATOM 684 N N . GLU A 1 85 ? 5.225 0.450 -35.492 1.00 62.47 85 GLU A N 1
ATOM 685 C CA . GLU A 1 85 ? 4.731 -0.304 -36.656 1.00 62.47 85 GLU A CA 1
ATOM 686 C C . GLU A 1 85 ? 4.332 -1.742 -36.311 1.00 62.47 85 GLU A C 1
ATOM 688 O O . GLU A 1 85 ? 3.297 -2.226 -36.771 1.00 62.47 85 GLU A O 1
ATOM 693 N N . ARG A 1 86 ? 5.135 -2.435 -35.493 1.00 59.28 86 ARG A N 1
ATOM 694 C CA . ARG A 1 86 ? 4.971 -3.876 -35.253 1.00 59.28 86 ARG A CA 1
ATOM 695 C C . ARG A 1 86 ? 3.892 -4.203 -34.229 1.00 59.28 86 ARG A C 1
ATOM 697 O O . ARG A 1 86 ? 3.252 -5.244 -34.337 1.00 59.28 86 ARG A O 1
ATOM 704 N N . PHE A 1 87 ? 3.680 -3.324 -33.254 1.00 63.81 87 PHE A N 1
ATOM 705 C CA . PHE A 1 87 ? 2.740 -3.571 -32.160 1.00 63.81 87 PHE A CA 1
ATOM 706 C C . PHE A 1 87 ? 1.450 -2.750 -32.259 1.00 63.81 87 PHE A C 1
ATOM 708 O O . PHE A 1 87 ? 0.572 -2.934 -31.420 1.00 63.81 87 PHE A O 1
ATOM 715 N N . ARG A 1 88 ? 1.315 -1.840 -3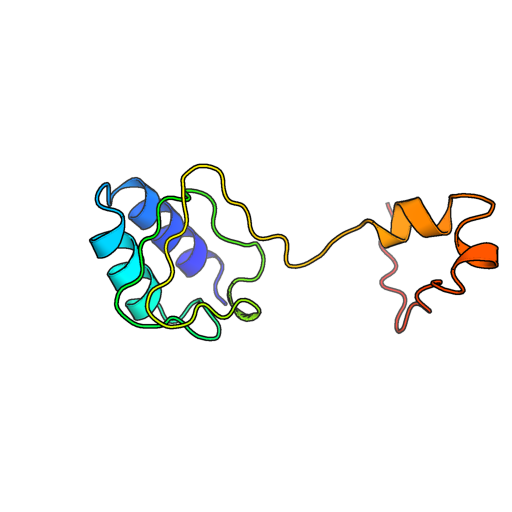3.246 1.00 54.69 88 ARG A N 1
ATOM 716 C CA . ARG A 1 88 ? 0.208 -0.854 -33.349 1.00 54.69 88 ARG A CA 1
ATOM 717 C C . ARG A 1 88 ? -0.076 -0.108 -32.029 1.00 54.69 88 ARG A C 1
ATOM 719 O O . ARG A 1 88 ? -1.143 0.467 -31.844 1.00 54.69 88 ARG A O 1
ATOM 726 N N . GLY A 1 89 ? 0.883 -0.124 -31.106 1.00 49.62 89 GLY A N 1
ATOM 727 C CA . GLY A 1 89 ? 0.780 0.378 -29.744 1.00 49.62 89 GLY A CA 1
ATOM 728 C C . GLY A 1 89 ? 1.423 1.749 -29.643 1.00 49.62 89 GLY A C 1
ATOM 729 O O . GLY A 1 89 ? 2.391 1.925 -28.913 1.00 49.62 89 GLY A O 1
ATOM 730 N N . GLY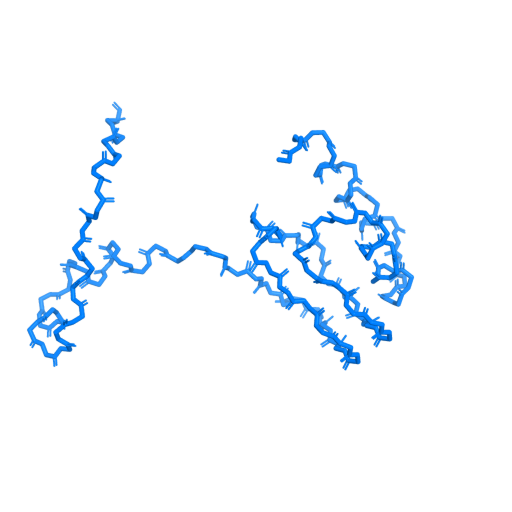 A 1 90 ? 0.925 2.703 -30.425 1.00 51.53 90 GLY A N 1
ATOM 731 C CA . GLY A 1 90 ? 1.217 4.116 -30.216 1.00 51.53 90 GLY A CA 1
ATOM 732 C C . GLY A 1 90 ? 0.122 4.716 -29.343 1.00 51.53 90 GLY A C 1
ATOM 733 O O . GLY A 1 90 ? -1.042 4.725 -29.741 1.00 51.53 90 GLY A O 1
ATOM 734 N N . TYR A 1 91 ? 0.465 5.227 -28.162 1.00 51.31 91 TYR A N 1
ATOM 735 C CA . TYR A 1 91 ? -0.481 6.021 -27.379 1.00 51.31 91 TYR A CA 1
ATOM 736 C C . TYR A 1 91 ? -0.692 7.376 -28.070 1.00 51.31 91 TYR A C 1
ATOM 738 O O . TYR A 1 91 ? 0.233 8.183 -28.163 1.00 51.31 91 TYR A O 1
ATOM 746 N N . HIS A 1 92 ? -1.913 7.639 -28.547 1.00 47.84 92 HIS A N 1
ATOM 747 C CA . HIS A 1 92 ? -2.323 8.973 -28.986 1.00 47.84 92 HIS A CA 1
ATOM 748 C C . HIS A 1 92 ? -2.446 9.864 -27.746 1.00 47.84 92 HIS A C 1
ATOM 750 O O . HIS A 1 92 ? -3.273 9.614 -26.869 1.00 47.84 92 HIS A O 1
ATOM 756 N N . SER A 1 93 ? -1.591 10.882 -27.654 1.00 43.38 93 SER A N 1
ATOM 757 C CA . SER A 1 93 ? -1.603 11.862 -26.569 1.00 43.38 93 SER A CA 1
ATOM 758 C C . SER A 1 93 ? -2.932 12.630 -26.579 1.00 43.38 93 SER A C 1
ATOM 760 O O . SER A 1 93 ? -3.108 13.587 -27.332 1.00 43.38 93 SER A O 1
ATOM 762 N N . PHE A 1 94 ? -3.894 12.209 -25.754 1.00 35.88 94 PHE A N 1
ATOM 763 C CA . PHE A 1 94 ? -5.036 13.046 -25.399 1.00 35.88 94 PHE A CA 1
ATOM 764 C C . PHE A 1 94 ? -4.543 14.112 -24.419 1.00 35.88 94 PHE A C 1
ATOM 766 O O . PHE A 1 94 ? -4.453 13.886 -23.216 1.00 35.88 94 PHE A O 1
ATOM 773 N N . GLY A 1 95 ? -4.202 15.276 -24.969 1.00 35.69 95 GLY A N 1
ATOM 774 C CA . GLY A 1 95 ? -3.862 16.473 -24.209 1.00 35.69 95 GLY A CA 1
ATOM 775 C C . GLY A 1 95 ? -2.361 16.671 -24.036 1.00 35.69 95 GLY A C 1
ATOM 776 O O . GLY A 1 95 ? -1.742 16.134 -23.123 1.00 35.69 95 GLY A O 1
ATOM 777 N N . LYS A 1 96 ? -1.791 17.530 -24.888 1.00 36.03 96 LYS A N 1
ATOM 778 C CA . LYS A 1 96 ? -0.491 18.167 -24.662 1.00 36.03 96 LYS A CA 1
ATOM 779 C C . LYS A 1 96 ? -0.467 18.790 -23.258 1.00 36.03 96 LYS A C 1
ATOM 781 O O . LYS A 1 96 ? -1.059 19.847 -23.060 1.00 36.03 96 LYS A O 1
ATOM 786 N N . GLN A 1 97 ? 0.266 18.210 -22.312 1.00 36.41 97 GLN A N 1
ATOM 787 C CA . GLN A 1 97 ? 0.920 19.028 -21.293 1.00 36.41 97 GLN A CA 1
ATOM 788 C C . GLN A 1 97 ? 2.300 19.377 -21.831 1.00 36.41 97 GLN A C 1
ATOM 790 O O . GLN A 1 97 ? 3.236 18.585 -21.808 1.00 36.41 97 GLN A O 1
ATOM 795 N N . VAL A 1 98 ? 2.363 20.571 -22.413 1.00 40.78 98 VAL A N 1
ATOM 796 C CA . VAL A 1 98 ? 3.606 21.235 -22.780 1.00 40.78 98 VAL A CA 1
ATOM 797 C C . VAL A 1 98 ? 4.321 21.567 -21.475 1.00 40.78 98 VAL A C 1
ATOM 799 O O . VAL A 1 98 ? 3.905 22.474 -20.761 1.00 40.78 98 VAL A O 1
ATOM 802 N N . THR A 1 99 ? 5.376 20.836 -21.142 1.00 35.88 99 THR A N 1
ATOM 803 C CA . THR A 1 99 ? 6.397 21.335 -20.220 1.00 35.88 99 THR A CA 1
ATOM 804 C C . THR A 1 99 ? 7.533 21.879 -21.069 1.00 35.88 99 THR A C 1
ATOM 806 O O . THR A 1 99 ? 8.303 21.112 -21.647 1.00 35.88 99 THR A O 1
ATOM 809 N N . SER A 1 100 ? 7.575 23.205 -21.200 1.00 25.34 100 SER A N 1
ATOM 810 C CA . SER A 1 100 ? 8.763 23.932 -21.635 1.00 25.34 100 SER A CA 1
ATOM 811 C C . SER A 1 100 ? 9.862 23.748 -20.590 1.00 25.34 100 SER A C 1
ATOM 813 O O . SER A 1 100 ? 9.574 23.784 -19.390 1.00 25.34 100 SER A O 1
ATOM 815 N N . CYS A 1 101 ? 11.089 23.530 -21.061 1.00 34.38 101 CYS A N 1
ATOM 816 C CA . CYS A 1 101 ? 12.298 23.694 -20.261 1.00 34.38 101 CYS A CA 1
ATOM 817 C C . CYS A 1 101 ? 12.386 25.103 -19.664 1.00 34.38 101 CYS A C 1
ATOM 819 O O . CYS A 1 101 ? 11.851 26.042 -20.301 1.00 34.38 101 CYS A O 1
#

pLDDT: mean 79.55, std 18.88, range [25.34, 96.56]

Secondary structure (DSSP, 8-state):
--HHHHHHHHHHHHH---HHHHHHHHHHTT-SSEE-SS-EE--SSPPS-GGG-EE-TT-EE-TT----SS-THHHHHTTSTTHHHHH------SS------

Sequence (101 aa):
MNKLKKMIVKIMCYAIHNGFKKAEYLASTKMFKAFGENCFWHPRILPSEPERVEIHNNVAIATDVYFCTHDINHIVLNNCPGYVERFRGGYHSFGKQVTSC

Foldseek 3Di:
DDPVLVVVLLVVLVVDQFQQVNLVVVQVSCQACAREACEGHDESDDEPRNPDDHHYYNYYDDYPDYDYPDDPVLVVQVPDPPSCVPPVPRDDDPDDPDDDD

Radius of gyration: 17.75 Å; chains: 1; bounding box: 21×36×49 Å